Protein AF-A0A1F2TZR5-F1 (afdb_monomer)

Solvent-accessible surface area (backbone atoms only — not comparable to full-atom values): 8317 Å² total; per-residue (Å²): 129,54,72,68,41,54,51,53,51,48,41,48,73,75,69,46,94,67,59,67,67,64,50,52,58,31,54,68,39,69,63,45,46,52,49,52,52,52,50,53,51,52,54,48,51,63,74,69,38,73,73,90,66,61,57,76,87,53,55,79,70,60,68,80,81,70,73,72,89,67,72,74,69,59,69,72,61,57,55,53,53,51,52,53,52,53,53,50,48,66,72,69,54,80,73,80,76,74,83,76,75,82,86,67,93,63,82,79,80,78,92,70,84,86,81,86,68,94,89,76,84,91,78,83,135

Structure (mmCIF, N/CA/C/O backbone):
data_AF-A0A1F2TZR5-F1
#
_entry.id   AF-A0A1F2TZR5-F1
#
loop_
_atom_site.group_PDB
_atom_site.id
_atom_site.type_symbol
_atom_site.label_atom_id
_atom_site.label_alt_id
_atom_site.label_comp_id
_atom_site.label_asym_id
_atom_site.label_entity_id
_atom_site.label_seq_id
_atom_site.pdbx_PDB_ins_code
_atom_site.Cartn_x
_atom_site.Cartn_y
_atom_site.Cartn_z
_atom_site.occupancy
_atom_site.B_iso_or_equiv
_atom_site.auth_seq_id
_atom_site.auth_comp_id
_atom_site.auth_asym_id
_atom_site.auth_atom_id
_atom_site.pdbx_PDB_model_num
ATOM 1 N N . MET A 1 1 ? 12.103 -9.889 6.277 1.00 69.19 1 MET A N 1
ATOM 2 C CA . MET A 1 1 ? 11.464 -8.669 5.752 1.00 69.19 1 MET A CA 1
ATOM 3 C C . MET A 1 1 ? 12.531 -7.610 5.521 1.00 69.19 1 MET A C 1
ATOM 5 O O . MET A 1 1 ? 13.228 -7.258 6.463 1.00 69.19 1 MET A O 1
ATOM 9 N N . ASN A 1 2 ? 12.719 -7.194 4.268 1.00 84.69 2 ASN A N 1
ATOM 10 C CA . ASN A 1 2 ? 13.737 -6.219 3.863 1.00 84.69 2 ASN A CA 1
ATOM 11 C C . ASN A 1 2 ? 13.222 -4.779 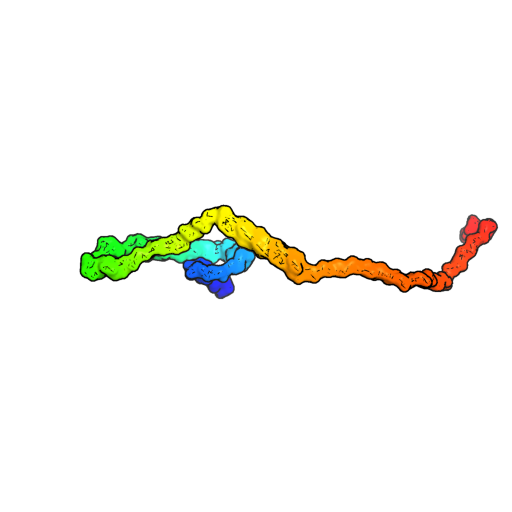4.066 1.00 84.69 2 ASN A C 1
ATOM 13 O O . ASN A 1 2 ? 12.017 -4.555 3.953 1.00 84.69 2 ASN A O 1
ATOM 17 N N . GLU A 1 3 ? 14.100 -3.803 4.316 1.00 86.62 3 GLU A N 1
ATOM 18 C CA . GLU A 1 3 ? 13.716 -2.394 4.543 1.00 86.62 3 GLU A CA 1
ATOM 19 C C . GLU A 1 3 ? 12.909 -1.820 3.371 1.00 86.62 3 GLU A C 1
ATOM 21 O O . GLU A 1 3 ? 11.917 -1.117 3.569 1.00 86.62 3 GLU A O 1
ATOM 26 N N . THR A 1 4 ? 13.260 -2.220 2.147 1.00 89.00 4 THR A N 1
ATOM 27 C CA . THR A 1 4 ? 12.538 -1.860 0.921 1.00 89.00 4 THR A CA 1
ATOM 28 C C . THR A 1 4 ? 11.086 -2.345 0.936 1.00 89.00 4 THR A C 1
ATOM 30 O O . THR A 1 4 ? 10.187 -1.589 0.582 1.00 89.00 4 THR A O 1
ATOM 33 N N . HIS A 1 5 ? 10.820 -3.576 1.388 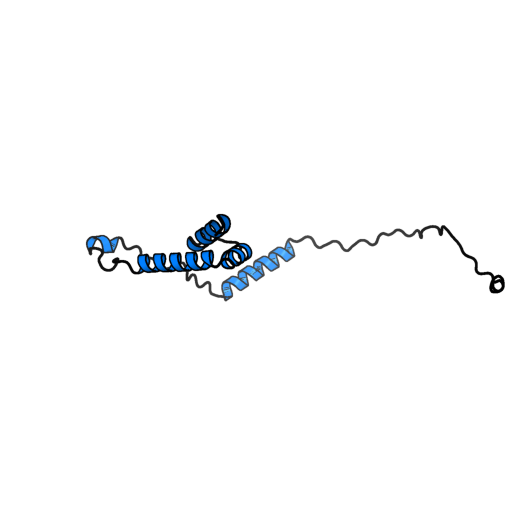1.00 90.69 5 HIS A N 1
ATOM 34 C CA . HIS A 1 5 ? 9.453 -4.113 1.450 1.00 90.69 5 HIS A CA 1
ATOM 35 C C . HIS A 1 5 ? 8.618 -3.384 2.508 1.00 90.69 5 HIS A C 1
ATOM 37 O O . HIS A 1 5 ? 7.444 -3.097 2.283 1.00 90.69 5 HIS A O 1
ATOM 43 N N . THR A 1 6 ? 9.232 -3.043 3.645 1.00 89.56 6 THR A N 1
ATOM 44 C CA . THR A 1 6 ? 8.585 -2.265 4.709 1.00 89.56 6 THR A CA 1
ATOM 45 C C . THR A 1 6 ? 8.221 -0.861 4.231 1.00 89.56 6 THR A C 1
ATOM 47 O O . THR A 1 6 ? 7.106 -0.404 4.474 1.00 89.56 6 THR A O 1
ATOM 50 N N . SER A 1 7 ? 9.132 -0.193 3.517 1.00 91.56 7 SER A N 1
ATOM 51 C CA . SER A 1 7 ? 8.901 1.141 2.953 1.00 91.56 7 SER A CA 1
ATOM 52 C C . SER A 1 7 ? 7.750 1.138 1.941 1.00 91.56 7 SER A C 1
ATOM 54 O O . SER A 1 7 ? 6.839 1.955 2.057 1.00 91.56 7 SER A O 1
ATOM 56 N N . VAL A 1 8 ? 7.729 0.165 1.023 1.00 94.62 8 VAL A N 1
ATOM 57 C CA . VAL A 1 8 ? 6.654 -0.024 0.032 1.00 94.62 8 VAL A CA 1
ATOM 58 C C . VAL A 1 8 ? 5.296 -0.261 0.706 1.00 94.62 8 VAL A C 1
ATOM 60 O O . VAL A 1 8 ? 4.294 0.339 0.319 1.00 94.62 8 VAL A O 1
ATOM 63 N N . LEU A 1 9 ? 5.251 -1.106 1.743 1.00 92.38 9 LEU A N 1
ATOM 64 C CA . LEU A 1 9 ? 4.024 -1.364 2.501 1.00 92.38 9 LEU A CA 1
ATOM 65 C C . LEU A 1 9 ? 3.536 -0.133 3.272 1.00 92.38 9 LEU A C 1
ATOM 67 O O . LEU A 1 9 ? 2.330 0.105 3.298 1.00 92.38 9 LEU A O 1
ATOM 71 N N . SER A 1 10 ? 4.438 0.642 3.882 1.00 89.38 10 SER A N 1
ATOM 72 C CA . SER A 1 10 ? 4.081 1.882 4.584 1.00 89.38 10 SER A CA 1
ATOM 73 C C . SER A 1 10 ? 3.476 2.897 3.619 1.00 89.38 10 SER A C 1
ATOM 75 O O . SER A 1 10 ? 2.361 3.353 3.853 1.00 89.38 10 SER A O 1
ATOM 77 N N . ALA A 1 11 ? 4.145 3.154 2.491 1.00 93.88 11 ALA A N 1
ATOM 78 C CA . ALA A 1 11 ? 3.662 4.074 1.464 1.00 93.88 11 ALA A CA 1
ATOM 79 C C . ALA A 1 11 ? 2.254 3.679 0.976 1.00 93.88 11 ALA A C 1
ATOM 81 O O . ALA A 1 11 ? 1.337 4.501 0.939 1.00 93.88 11 ALA A O 1
ATOM 82 N N . PHE A 1 12 ? 2.033 2.385 0.706 1.00 94.81 12 PHE A N 1
ATOM 83 C CA . PHE A 1 12 ? 0.710 1.872 0.336 1.00 94.81 12 PHE A CA 1
ATOM 84 C C . PHE A 1 12 ? -0.342 2.113 1.432 1.00 94.81 12 PHE A C 1
ATOM 86 O O . PHE A 1 12 ? -1.482 2.492 1.153 1.00 94.81 12 PHE A O 1
ATOM 93 N N . CYS A 1 13 ? 0.029 1.897 2.692 1.00 91.31 13 CYS A N 1
ATOM 94 C CA . CYS A 1 13 ? -0.852 2.067 3.843 1.00 91.31 13 CYS A CA 1
ATOM 95 C C . CYS A 1 13 ? -1.269 3.529 4.076 1.00 91.31 13 CYS A C 1
ATOM 97 O O . CYS A 1 13 ? -2.422 3.783 4.463 1.00 91.31 13 CYS A O 1
ATOM 99 N N . ASP A 1 14 ? -0.364 4.460 3.785 1.00 90.06 14 ASP A N 1
ATOM 100 C CA . ASP A 1 14 ? -0.571 5.907 3.850 1.00 90.06 14 ASP A CA 1
ATOM 101 C C . ASP A 1 14 ? -1.369 6.445 2.644 1.00 90.06 14 ASP A C 1
ATOM 103 O O . ASP A 1 14 ? -1.856 7.576 2.662 1.00 90.06 14 ASP A O 1
ATOM 107 N N . GLY A 1 15 ? -1.615 5.600 1.634 1.00 92.38 15 GLY A N 1
ATOM 108 C CA . GLY A 1 15 ? -2.353 5.951 0.419 1.00 92.38 15 GLY A CA 1
ATOM 109 C C . GLY A 1 15 ? -1.495 6.656 -0.631 1.00 92.38 15 GLY A C 1
ATOM 110 O O . GLY A 1 15 ? -2.042 7.291 -1.535 1.00 92.38 15 GLY A O 1
ATOM 111 N N . GLU A 1 16 ? -0.173 6.556 -0.515 1.00 94.50 16 GLU A N 1
ATOM 112 C CA . GLU A 1 16 ? 0.770 7.062 -1.504 1.00 94.50 16 GLU A CA 1
ATOM 113 C C . GLU A 1 16 ? 0.796 6.163 -2.755 1.00 94.50 16 GLU A C 1
ATOM 115 O O . GLU A 1 16 ? 0.474 4.971 -2.684 1.00 94.50 16 GLU A O 1
ATOM 120 N N . PRO A 1 17 ? 1.149 6.713 -3.932 1.00 91.88 17 PRO A N 1
ATOM 121 C CA . PRO A 1 17 ? 1.325 5.911 -5.134 1.00 91.88 17 PRO A CA 1
ATOM 122 C C . PRO A 1 17 ? 2.514 4.958 -4.974 1.00 91.88 17 PRO A C 1
ATOM 124 O O . PRO A 1 17 ? 3.617 5.369 -4.622 1.00 91.88 17 PRO A O 1
ATOM 127 N N . VAL A 1 18 ? 2.288 3.685 -5.285 1.00 95.75 18 VAL A N 1
ATOM 128 C CA . VAL A 1 18 ? 3.290 2.619 -5.199 1.00 95.75 18 VAL A CA 1
ATOM 129 C C . VAL A 1 18 ? 3.338 1.871 -6.527 1.00 95.75 18 VAL A C 1
ATOM 131 O O . VAL A 1 18 ? 2.302 1.648 -7.154 1.00 95.75 18 VAL A O 1
ATOM 134 N N . ASP A 1 19 ? 4.541 1.481 -6.949 1.00 95.12 19 ASP A N 1
ATOM 135 C CA . ASP A 1 19 ? 4.744 0.623 -8.115 1.00 95.12 19 ASP A CA 1
ATOM 136 C C . ASP A 1 19 ? 4.098 -0.768 -7.900 1.00 95.12 19 ASP A C 1
ATOM 138 O O . ASP A 1 19 ? 4.434 -1.446 -6.919 1.00 95.12 19 ASP A O 1
ATOM 142 N N . PRO A 1 20 ? 3.175 -1.215 -8.778 1.00 94.56 20 PRO A N 1
ATOM 143 C CA . PRO A 1 20 ? 2.504 -2.505 -8.641 1.00 94.56 20 PRO A CA 1
ATOM 144 C C . PRO A 1 20 ? 3.458 -3.699 -8.582 1.00 94.56 20 PRO A C 1
ATOM 146 O O . PRO A 1 20 ? 3.199 -4.637 -7.825 1.00 94.56 20 PRO A O 1
ATOM 149 N N . ASP A 1 21 ? 4.559 -3.662 -9.334 1.00 96.75 21 ASP A N 1
ATOM 150 C CA . ASP A 1 21 ? 5.509 -4.775 -9.395 1.00 96.75 21 ASP A CA 1
ATOM 151 C C . ASP A 1 21 ? 6.334 -4.862 -8.104 1.00 96.75 21 ASP A C 1
ATOM 153 O O . ASP A 1 21 ? 6.461 -5.939 -7.514 1.00 96.75 21 ASP A O 1
ATOM 157 N N . ALA A 1 22 ? 6.807 -3.724 -7.586 1.00 93.62 22 ALA A N 1
ATOM 158 C CA . ALA A 1 22 ? 7.448 -3.654 -6.274 1.00 93.62 22 ALA A CA 1
ATOM 159 C C . ALA A 1 22 ? 6.509 -4.084 -5.131 1.00 93.62 22 ALA A C 1
ATOM 161 O O . ALA A 1 22 ? 6.934 -4.769 -4.197 1.00 93.62 22 ALA A O 1
ATOM 162 N N . PHE A 1 23 ? 5.223 -3.728 -5.205 1.00 95.56 23 PHE A N 1
ATOM 163 C CA . PHE A 1 23 ? 4.224 -4.170 -4.232 1.00 95.56 23 PHE A CA 1
ATOM 164 C C . PHE A 1 23 ? 3.976 -5.682 -4.312 1.00 95.56 23 PHE A C 1
ATOM 166 O O . PHE A 1 23 ? 3.948 -6.359 -3.283 1.00 95.56 23 PHE A O 1
ATOM 173 N N . ALA A 1 24 ? 3.859 -6.240 -5.520 1.00 96.25 24 ALA A N 1
ATOM 174 C CA . ALA A 1 24 ? 3.722 -7.680 -5.724 1.00 96.25 24 ALA A CA 1
ATOM 175 C C . ALA A 1 24 ? 4.945 -8.450 -5.199 1.00 96.25 24 ALA A C 1
ATOM 177 O O . ALA A 1 24 ? 4.788 -9.462 -4.511 1.00 96.25 24 ALA A O 1
ATOM 178 N N . ALA A 1 25 ? 6.154 -7.940 -5.450 1.00 95.25 25 ALA A N 1
ATOM 179 C CA . ALA A 1 25 ? 7.393 -8.497 -4.916 1.00 95.25 25 ALA A CA 1
ATOM 180 C C . ALA A 1 25 ? 7.428 -8.455 -3.380 1.00 95.25 25 ALA A C 1
ATOM 182 O O . ALA A 1 25 ? 7.776 -9.453 -2.745 1.00 95.25 25 ALA A O 1
ATOM 183 N N . ALA A 1 26 ? 6.995 -7.348 -2.766 1.00 94.38 26 ALA A N 1
ATOM 184 C CA . ALA A 1 26 ? 6.880 -7.250 -1.315 1.00 94.38 26 ALA A CA 1
ATOM 185 C C . ALA A 1 26 ? 5.884 -8.282 -0.755 1.00 94.38 26 ALA A C 1
ATOM 187 O O . ALA A 1 26 ? 6.190 -8.953 0.228 1.00 94.38 26 ALA A O 1
ATOM 188 N N . LEU A 1 27 ? 4.729 -8.476 -1.403 1.00 95.44 27 LEU A N 1
ATOM 189 C CA . LEU A 1 27 ? 3.718 -9.457 -0.989 1.00 95.44 27 LEU A CA 1
ATOM 190 C C . LEU A 1 27 ? 4.132 -10.919 -1.194 1.00 95.44 27 LEU A C 1
ATOM 192 O O . LEU A 1 27 ? 3.472 -11.801 -0.640 1.00 95.44 27 LEU A O 1
ATOM 196 N N . ALA 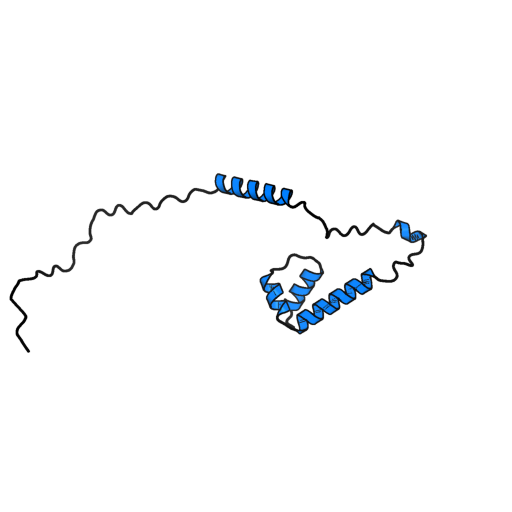A 1 28 ? 5.193 -11.208 -1.951 1.00 96.06 28 ALA A N 1
ATOM 197 C CA . ALA A 1 28 ? 5.735 -12.561 -2.049 1.00 96.06 28 ALA A CA 1
ATOM 198 C C . ALA A 1 28 ? 6.308 -13.042 -0.697 1.00 96.06 28 ALA A C 1
ATOM 200 O O . ALA A 1 28 ? 6.179 -14.225 -0.364 1.00 96.06 28 ALA A O 1
ATOM 201 N N . ASP A 1 29 ? 6.841 -12.128 0.124 1.00 94.50 29 ASP A N 1
ATOM 202 C CA . ASP A 1 29 ? 7.318 -12.395 1.489 1.00 94.50 29 ASP A CA 1
ATOM 203 C C . ASP A 1 29 ? 6.129 -12.632 2.446 1.00 94.50 29 ASP A C 1
ATOM 205 O O . ASP A 1 29 ? 5.203 -11.823 2.553 1.00 94.50 29 ASP A O 1
ATOM 209 N N . SER A 1 30 ? 6.135 -13.757 3.169 1.00 94.25 30 SER A N 1
ATOM 210 C CA . SER A 1 30 ? 5.077 -14.087 4.130 1.00 94.25 30 SER A CA 1
ATOM 211 C C . SER A 1 30 ? 5.008 -13.100 5.293 1.00 94.25 30 SER A C 1
ATOM 213 O O . SER A 1 30 ? 3.907 -12.750 5.714 1.00 94.25 30 SER A O 1
ATOM 215 N N . LEU A 1 31 ? 6.153 -12.596 5.760 1.00 91.00 31 LEU A N 1
ATOM 216 C CA . LEU A 1 31 ? 6.207 -11.624 6.855 1.00 91.00 31 LEU A CA 1
ATOM 217 C C . LEU A 1 31 ? 5.604 -10.279 6.439 1.00 91.00 31 LEU A C 1
ATOM 219 O O . LEU A 1 31 ? 4.912 -9.635 7.223 1.00 91.00 31 LEU A O 1
ATOM 223 N N . ALA A 1 32 ? 5.810 -9.879 5.184 1.00 91.69 32 ALA A N 1
ATOM 224 C CA . ALA A 1 32 ? 5.226 -8.668 4.619 1.00 91.69 32 ALA A CA 1
ATOM 225 C C . ALA A 1 32 ? 3.688 -8.755 4.552 1.00 91.69 32 ALA A C 1
ATOM 227 O O . ALA A 1 32 ? 2.988 -7.804 4.909 1.00 91.69 32 ALA A O 1
ATOM 228 N N . ARG A 1 33 ? 3.139 -9.920 4.174 1.00 94.38 33 ARG A N 1
ATOM 229 C CA . ARG A 1 33 ? 1.683 -10.156 4.202 1.00 94.38 33 ARG A CA 1
ATOM 230 C C . ARG A 1 33 ? 1.119 -10.086 5.621 1.00 94.38 33 ARG A C 1
ATOM 232 O O . ARG A 1 33 ? 0.071 -9.478 5.834 1.00 94.38 33 ARG A O 1
ATOM 239 N N . GLU A 1 34 ? 1.806 -10.681 6.592 1.00 93.81 34 GLU A N 1
ATOM 240 C CA . GLU A 1 34 ? 1.405 -10.621 8.002 1.00 93.81 34 GLU A CA 1
ATOM 241 C C . GLU A 1 34 ? 1.432 -9.187 8.546 1.00 93.81 34 GLU A C 1
ATOM 243 O O . GLU A 1 34 ? 0.485 -8.767 9.218 1.00 93.81 34 GLU A O 1
ATOM 248 N N . ALA A 1 35 ? 2.459 -8.409 8.194 1.00 89.38 35 ALA A N 1
ATOM 249 C CA . ALA A 1 35 ? 2.569 -7.000 8.555 1.00 89.38 35 ALA A CA 1
ATOM 250 C C . ALA A 1 35 ? 1.406 -6.167 7.990 1.00 89.38 35 ALA A C 1
ATOM 252 O O . ALA A 1 35 ? 0.801 -5.382 8.723 1.00 89.38 35 ALA A O 1
ATOM 253 N N . LEU A 1 36 ? 1.022 -6.386 6.727 1.00 93.88 36 LEU A N 1
ATOM 254 C CA . LEU A 1 36 ? -0.136 -5.720 6.123 1.00 93.88 36 LEU A CA 1
ATOM 255 C C . LEU A 1 36 ? -1.436 -6.050 6.874 1.00 93.88 36 LEU A C 1
ATOM 257 O O . LEU A 1 36 ? -2.238 -5.161 7.167 1.00 93.88 36 LEU A O 1
ATOM 261 N N . VAL A 1 37 ? -1.640 -7.318 7.240 1.00 94.81 37 VAL A N 1
ATOM 262 C CA . VAL A 1 37 ? -2.806 -7.735 8.036 1.00 94.81 37 VAL A CA 1
ATOM 263 C C . VAL A 1 37 ? -2.800 -7.068 9.413 1.00 94.81 37 VAL A C 1
ATOM 265 O O . VAL A 1 37 ? -3.848 -6.599 9.868 1.00 94.81 37 VAL A O 1
ATOM 268 N N . ALA A 1 38 ? -1.644 -6.993 10.077 1.00 91.56 38 ALA A N 1
ATOM 269 C CA . ALA A 1 38 ? -1.504 -6.303 11.356 1.00 91.56 38 ALA A CA 1
ATOM 270 C C . ALA A 1 38 ? -1.853 -4.812 11.229 1.00 91.56 38 ALA A C 1
ATOM 272 O O . ALA A 1 38 ? -2.643 -4.301 12.024 1.00 91.56 38 ALA A O 1
ATOM 273 N N . PHE A 1 39 ? -1.364 -4.143 10.184 1.00 90.12 39 PHE A N 1
ATOM 274 C CA . PHE A 1 39 ? -1.681 -2.744 9.913 1.00 90.12 39 PHE A CA 1
ATOM 275 C C . PHE A 1 39 ? -3.184 -2.524 9.701 1.00 90.12 39 PHE A C 1
ATOM 277 O O . PHE A 1 39 ? -3.786 -1.651 10.327 1.00 90.12 39 PHE A O 1
ATOM 284 N N . VAL A 1 40 ? -3.832 -3.358 8.880 1.00 91.19 40 VAL A N 1
ATOM 285 C CA . VAL A 1 40 ? -5.283 -3.282 8.644 1.00 91.19 40 VAL A CA 1
ATOM 286 C C . VAL A 1 40 ? -6.071 -3.487 9.941 1.00 91.19 40 VAL A C 1
ATOM 288 O O . VAL A 1 40 ? -7.062 -2.791 10.176 1.00 91.19 40 VAL A O 1
ATOM 291 N N . ARG A 1 41 ? -5.631 -4.397 10.820 1.00 91.56 41 ARG A N 1
ATOM 292 C CA . ARG A 1 41 ? -6.251 -4.608 12.139 1.00 91.56 41 ARG A CA 1
ATOM 293 C C . ARG A 1 41 ? -6.119 -3.381 13.036 1.00 91.56 41 ARG A C 1
ATOM 295 O O . ARG A 1 41 ? -7.119 -2.983 13.627 1.00 91.56 41 ARG A O 1
ATOM 302 N N . VAL A 1 42 ? -4.938 -2.764 13.101 1.00 88.56 42 VAL A N 1
ATOM 303 C CA . VAL A 1 42 ? -4.714 -1.524 13.863 1.00 88.56 42 VAL A CA 1
ATOM 304 C C . VAL A 1 42 ? -5.583 -0.397 13.311 1.00 88.56 42 VAL A C 1
ATOM 306 O O . VAL A 1 42 ? -6.309 0.245 14.065 1.00 88.56 42 VAL A O 1
ATOM 309 N N . ARG A 1 43 ? -5.604 -0.209 11.987 1.00 86.50 43 ARG A N 1
ATOM 310 C CA . ARG A 1 43 ? -6.439 0.802 11.327 1.00 86.50 43 ARG A CA 1
ATOM 311 C C . ARG A 1 43 ? -7.920 0.607 11.641 1.00 86.50 43 ARG A C 1
ATOM 313 O O . ARG A 1 43 ? -8.612 1.575 11.944 1.00 86.50 43 ARG A O 1
ATOM 320 N N . ARG A 1 44 ? -8.403 -0.639 11.613 1.00 85.44 44 ARG A N 1
ATOM 321 C CA . ARG A 1 44 ? -9.775 -0.966 12.014 1.00 85.44 44 ARG A CA 1
ATOM 322 C C . ARG A 1 44 ? -10.009 -0.643 13.486 1.00 85.44 44 ARG A C 1
ATOM 324 O O . ARG A 1 44 ? -11.001 0.003 13.782 1.00 85.44 44 ARG A O 1
ATOM 331 N N . ALA A 1 45 ? -9.109 -1.055 14.377 1.00 83.94 45 ALA A N 1
ATOM 332 C CA . ALA A 1 45 ? -9.234 -0.821 15.813 1.00 83.94 45 ALA A CA 1
ATOM 333 C C . ALA A 1 45 ? -9.311 0.675 16.152 1.00 83.94 45 ALA A C 1
ATOM 335 O O . ALA A 1 45 ? -10.126 1.064 16.982 1.00 83.94 45 ALA A O 1
ATOM 336 N N . VAL A 1 46 ? -8.526 1.513 15.465 1.00 84.25 46 VAL A N 1
ATOM 337 C CA . VAL A 1 46 ? -8.585 2.978 15.591 1.00 84.25 46 VAL A CA 1
ATOM 338 C C . VAL A 1 46 ? -9.922 3.523 15.083 1.00 84.25 46 VAL A C 1
ATOM 340 O O . VAL A 1 46 ? -10.547 4.331 15.761 1.00 84.25 46 VAL A O 1
ATOM 343 N N . GLN A 1 47 ? -10.409 3.052 13.930 1.00 80.56 47 GLN A N 1
ATOM 344 C CA . GLN A 1 47 ? -11.706 3.476 13.379 1.00 80.56 47 GLN A CA 1
ATOM 345 C C . GLN A 1 47 ? -12.901 3.047 14.237 1.00 80.56 47 GLN A C 1
ATOM 347 O O . GLN A 1 47 ? -13.902 3.754 14.294 1.00 80.56 47 GLN A O 1
ATOM 352 N N . THR A 1 48 ? -12.814 1.885 14.884 1.00 72.75 48 THR A N 1
ATOM 353 C CA . THR A 1 48 ? -13.842 1.363 15.794 1.00 72.75 48 THR A CA 1
ATOM 354 C C . THR A 1 48 ? -13.601 1.765 17.248 1.00 72.75 48 THR A C 1
ATOM 356 O O . THR A 1 48 ? -14.288 1.259 18.132 1.00 72.75 48 THR A O 1
ATOM 359 N N . GLY A 1 49 ? -12.601 2.613 17.507 1.00 63.41 49 GLY A N 1
ATOM 360 C CA . GLY A 1 49 ? -12.264 3.097 18.839 1.00 63.41 49 G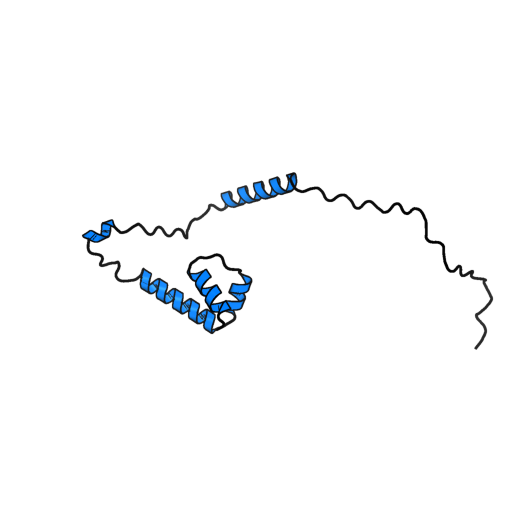LY A CA 1
ATOM 361 C C . GLY A 1 49 ? -13.423 3.866 19.488 1.00 63.41 49 GLY A C 1
ATOM 362 O O . GLY A 1 49 ? -14.428 4.147 18.832 1.00 63.41 49 GLY A O 1
ATOM 363 N N . PRO A 1 50 ? -13.301 4.236 20.776 1.00 57.78 50 PRO A N 1
ATOM 364 C CA . PRO A 1 50 ? -14.371 4.794 21.615 1.00 57.78 50 PRO A CA 1
ATOM 365 C C . PRO A 1 50 ? -14.805 6.222 21.228 1.00 57.78 50 PRO A C 1
ATOM 367 O O . PRO A 1 50 ? -15.306 6.977 22.054 1.00 57.78 50 PRO A O 1
ATOM 370 N N . GLU A 1 51 ? -14.691 6.588 19.954 1.00 54.34 51 GLU A N 1
ATOM 371 C CA . GLU A 1 51 ? -15.317 7.752 19.331 1.00 54.34 51 GLU A CA 1
ATOM 372 C C . GLU A 1 51 ? -16.827 7.817 19.600 1.00 54.34 51 GLU A C 1
ATOM 374 O O . GLU A 1 51 ? -17.402 8.897 19.538 1.00 54.34 51 GLU A O 1
ATOM 379 N N . GLN A 1 52 ? -17.492 6.721 19.987 1.00 53.41 52 GLN A N 1
ATOM 380 C CA . GLN A 1 52 ? -18.872 6.767 20.489 1.00 53.41 52 GLN A CA 1
ATOM 381 C C . GLN A 1 52 ? -19.050 7.500 21.835 1.00 53.41 52 GLN A C 1
ATOM 383 O O . GLN A 1 52 ? -20.188 7.766 22.208 1.00 53.41 52 GLN A O 1
ATOM 388 N N . MET A 1 53 ? -17.974 7.900 22.523 1.00 54.31 53 MET A N 1
ATOM 389 C CA . MET A 1 53 ? -18.021 8.610 23.810 1.00 54.31 53 MET A CA 1
ATOM 390 C C . MET A 1 53 ? -17.275 9.955 23.805 1.00 54.31 53 MET A C 1
ATOM 392 O O . MET A 1 53 ? -16.755 10.382 24.834 1.00 54.31 53 MET A O 1
ATOM 396 N N . LEU A 1 54 ? -17.215 10.663 22.674 1.00 61.72 54 LEU A N 1
ATOM 397 C CA . LEU A 1 54 ? -16.838 12.080 22.730 1.00 61.72 54 LEU A CA 1
ATOM 398 C C . LEU A 1 54 ? -17.905 12.851 23.532 1.00 61.72 54 LEU A C 1
ATOM 400 O O . LEU A 1 54 ? -19.096 12.712 23.233 1.00 61.72 54 LEU A O 1
ATOM 404 N N . PRO A 1 55 ? -17.518 13.678 24.523 1.00 62.59 55 PRO A N 1
ATOM 405 C CA . PRO A 1 55 ? -18.445 14.574 25.203 1.00 62.59 55 PRO A CA 1
ATOM 406 C C . PRO A 1 55 ? -19.200 15.420 24.175 1.00 62.59 55 PRO A C 1
ATOM 408 O O . PRO A 1 55 ? -18.609 15.867 23.190 1.00 62.59 55 PRO A O 1
ATOM 411 N N . ALA A 1 56 ? -20.491 15.679 24.400 1.00 69.62 56 ALA A N 1
ATOM 412 C CA . ALA A 1 56 ? -21.334 16.419 23.452 1.00 69.62 56 ALA A CA 1
ATOM 413 C C . ALA A 1 56 ? -20.740 17.785 23.040 1.00 69.62 56 ALA A C 1
ATOM 415 O O . ALA A 1 56 ? -20.948 18.236 21.916 1.00 69.62 56 ALA A O 1
ATOM 416 N N . SER A 1 57 ? -19.933 18.405 23.908 1.00 75.06 57 SER A N 1
ATOM 417 C CA . SER A 1 57 ? -19.202 19.649 23.639 1.00 75.06 57 SER A CA 1
ATOM 418 C C . SER A 1 57 ? -18.143 19.537 22.534 1.00 75.06 57 SER A C 1
ATOM 420 O O . SER A 1 57 ? -17.850 20.528 21.870 1.00 75.06 57 SER A O 1
ATOM 422 N N . LEU A 1 58 ? -17.590 18.346 22.297 1.00 67.44 58 LEU A N 1
ATOM 423 C CA . LEU A 1 58 ? -16.599 18.081 21.249 1.00 67.44 58 LEU A CA 1
ATOM 424 C C . LEU A 1 58 ? -17.222 17.471 19.986 1.00 67.44 58 LEU A C 1
ATOM 426 O O . LEU A 1 58 ? -16.562 17.396 18.951 1.00 67.44 58 LEU A O 1
ATOM 430 N N . ALA A 1 59 ? -18.508 17.104 20.020 1.00 66.31 59 ALA A N 1
ATOM 431 C CA . ALA A 1 59 ? -19.219 16.575 18.857 1.00 66.31 59 ALA A CA 1
ATOM 432 C C . ALA A 1 59 ? -19.295 17.587 17.698 1.00 66.31 59 ALA A C 1
ATOM 434 O O . ALA A 1 59 ? -19.315 17.181 16.540 1.00 66.31 59 ALA A O 1
ATOM 435 N N . VAL A 1 60 ? -19.260 18.895 17.989 1.00 72.06 60 VAL A N 1
ATOM 436 C CA . VAL A 1 60 ? -19.187 19.970 16.979 1.00 72.06 60 VAL A CA 1
ATOM 437 C C . VAL A 1 60 ? -17.868 19.958 16.197 1.00 72.06 60 VAL A C 1
ATOM 439 O O . VAL A 1 60 ? -17.841 20.359 15.037 1.00 72.06 60 VAL A O 1
ATOM 442 N N . MET A 1 61 ? -16.778 19.462 16.796 1.00 65.62 61 MET A N 1
ATOM 443 C CA . MET A 1 61 ? -15.484 19.331 16.119 1.00 65.62 61 MET A CA 1
ATOM 444 C C . MET A 1 61 ? -15.377 18.059 15.279 1.00 65.62 61 MET A C 1
ATOM 446 O O . MET A 1 61 ? -14.365 17.876 14.598 1.00 65.62 61 MET A O 1
ATOM 450 N N . ARG A 1 62 ? -16.407 17.196 15.270 1.00 60.72 62 ARG A N 1
ATOM 451 C CA . ARG A 1 62 ? -16.483 16.098 14.307 1.00 60.72 62 ARG A CA 1
ATOM 452 C C . ARG A 1 62 ? -16.602 16.691 12.912 1.00 60.72 62 ARG A C 1
ATOM 454 O O . ARG A 1 62 ? -17.693 16.927 12.395 1.00 60.72 62 ARG A O 1
ATOM 461 N N . ARG A 1 63 ? -15.457 16.896 12.264 1.00 62.25 63 ARG A N 1
ATOM 462 C CA . ARG A 1 63 ? -15.422 17.002 10.812 1.00 62.25 63 ARG A CA 1
ATOM 463 C C . ARG A 1 63 ? -16.031 15.705 10.288 1.00 62.25 63 ARG A C 1
ATOM 465 O O . ARG A 1 63 ? -15.580 14.635 10.700 1.00 62.25 63 ARG A O 1
ATOM 472 N N . PRO A 1 64 ? -17.050 15.758 9.416 1.00 57.94 64 PRO A N 1
ATOM 473 C CA . PRO A 1 64 ? -17.513 14.552 8.765 1.00 57.94 64 PRO A CA 1
ATOM 474 C C . PRO A 1 64 ? -16.317 14.001 7.992 1.00 57.94 64 PRO A C 1
ATOM 476 O O . PRO A 1 64 ? -15.897 14.589 6.993 1.00 57.94 64 PRO A O 1
ATOM 479 N N . HIS A 1 65 ? -15.745 12.897 8.476 1.00 55.47 65 HIS A N 1
ATOM 480 C CA . HIS A 1 65 ? -14.825 12.072 7.711 1.00 55.47 65 HIS A CA 1
ATOM 481 C C . HIS A 1 65 ? -15.635 11.522 6.539 1.00 55.47 65 HIS A C 1
ATOM 483 O O . HIS A 1 65 ? -16.175 10.421 6.586 1.00 55.47 65 HIS A O 1
ATOM 489 N N . ARG A 1 66 ? -15.805 12.333 5.491 1.00 54.31 66 ARG A N 1
ATOM 490 C CA . ARG A 1 66 ? -16.294 11.849 4.211 1.00 54.31 66 ARG A CA 1
ATOM 491 C C . ARG A 1 66 ? -15.187 10.937 3.694 1.00 54.31 66 ARG A C 1
ATOM 493 O O . ARG A 1 66 ? -14.079 11.430 3.483 1.00 54.31 66 ARG A O 1
ATOM 500 N N . PRO A 1 67 ? -15.427 9.626 3.537 1.00 51.38 67 PRO A N 1
ATOM 501 C CA . PRO A 1 67 ? -14.436 8.749 2.948 1.00 51.38 67 PRO A CA 1
ATOM 502 C C . PRO A 1 67 ? -14.244 9.189 1.494 1.00 51.38 67 PRO A C 1
ATOM 504 O O . PRO A 1 67 ? -15.033 8.851 0.616 1.00 51.38 67 PRO A O 1
ATOM 507 N N . VAL A 1 68 ? -13.186 9.962 1.241 1.00 55.88 68 VAL A N 1
ATOM 508 C CA . VAL A 1 68 ? -12.788 10.435 -0.099 1.00 55.88 68 VAL A CA 1
ATOM 509 C C . VAL A 1 68 ? -12.435 9.252 -1.019 1.00 55.88 68 VAL A C 1
ATOM 511 O O . VAL A 1 68 ? -12.339 9.392 -2.231 1.00 55.88 68 VAL A O 1
ATOM 514 N N . TRP A 1 69 ? -12.336 8.041 -0.462 1.00 51.19 69 TRP A N 1
ATOM 515 C CA . TRP A 1 69 ? -11.994 6.817 -1.179 1.00 51.19 69 TRP A CA 1
ATOM 516 C C . TRP A 1 69 ? -13.119 6.222 -2.043 1.00 51.19 69 TRP A C 1
ATOM 518 O O . TRP A 1 69 ? -12.913 5.242 -2.749 1.00 51.19 69 TRP A O 1
ATOM 528 N N . ARG A 1 70 ? -14.311 6.827 -2.045 1.00 49.47 70 ARG A N 1
ATOM 529 C CA . ARG A 1 70 ? -15.356 6.545 -3.041 1.00 49.47 70 ARG A CA 1
ATOM 530 C C . ARG A 1 70 ? -15.663 7.783 -3.866 1.00 49.47 70 ARG A C 1
ATOM 532 O O . ARG A 1 70 ? -16.822 8.157 -4.041 1.00 49.47 70 ARG A O 1
ATOM 539 N N . MET A 1 71 ? -14.627 8.402 -4.423 1.00 46.66 71 MET A N 1
ATOM 540 C CA . MET A 1 71 ? -14.816 9.197 -5.629 1.00 46.66 71 MET A CA 1
ATOM 541 C C . MET A 1 71 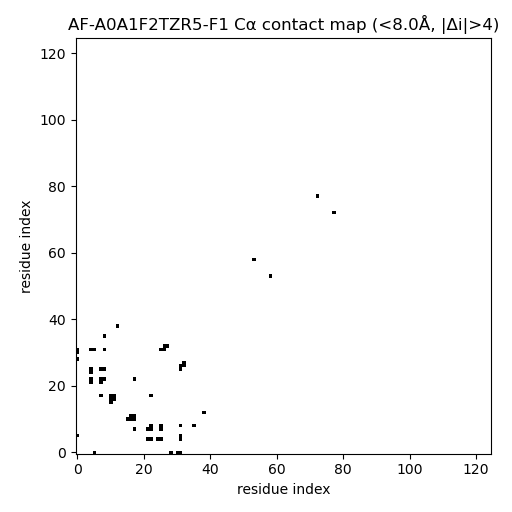? -15.133 8.215 -6.759 1.00 46.66 71 MET A C 1
ATOM 543 O O . MET A 1 71 ? -14.272 7.755 -7.499 1.00 46.66 71 MET A O 1
ATOM 547 N N . SER A 1 72 ? -16.404 7.818 -6.800 1.00 52.41 72 SER A N 1
ATOM 548 C CA . SER A 1 72 ? -17.002 7.041 -7.875 1.00 52.41 72 SER A CA 1
ATOM 549 C C . SER A 1 72 ? -17.045 7.980 -9.070 1.00 52.41 72 SER A C 1
ATOM 551 O O . SER A 1 72 ? -18.053 8.639 -9.309 1.00 52.41 72 SER A O 1
ATOM 553 N N . ILE A 1 73 ? -15.910 8.146 -9.749 1.00 55.44 73 ILE A N 1
ATOM 554 C CA . ILE A 1 73 ? -15.889 8.847 -11.024 1.00 55.44 73 ILE A CA 1
ATOM 555 C C . ILE A 1 73 ? -16.813 8.018 -11.917 1.00 55.44 73 ILE A C 1
ATOM 557 O O . ILE A 1 73 ? -16.543 6.828 -12.110 1.00 55.44 73 ILE A O 1
ATOM 561 N N . PRO A 1 74 ? -17.940 8.570 -12.394 1.00 50.72 74 PRO A N 1
ATOM 562 C CA . PRO A 1 74 ? -18.804 7.821 -13.282 1.00 50.72 74 PRO A CA 1
ATOM 563 C C . PRO A 1 74 ? -17.959 7.423 -14.495 1.00 50.72 74 PRO A C 1
ATOM 565 O O . PRO A 1 74 ? -17.384 8.286 -15.159 1.00 50.72 74 PRO A O 1
ATOM 568 N N . LEU A 1 75 ? -17.887 6.115 -14.770 1.00 54.41 75 LEU A N 1
ATOM 569 C CA . LEU A 1 75 ? -17.175 5.506 -15.901 1.00 54.41 75 LEU A CA 1
ATOM 570 C C . LEU A 1 75 ? -17.212 6.319 -17.220 1.00 54.41 75 LEU A C 1
ATOM 572 O O . LEU A 1 75 ? -16.172 6.387 -17.878 1.00 54.41 75 LEU A O 1
ATOM 576 N N . PRO A 1 76 ? -18.327 6.979 -17.622 1.00 53.66 76 PRO A N 1
ATOM 577 C CA . PRO A 1 76 ? -18.340 7.780 -18.851 1.00 53.66 76 PRO A CA 1
ATOM 578 C C . PRO A 1 76 ? -17.380 8.983 -18.863 1.00 53.66 76 PRO A C 1
ATOM 580 O O . PRO A 1 76 ? -16.950 9.391 -19.939 1.00 53.66 76 PRO A O 1
ATOM 583 N N . ALA A 1 77 ? -17.008 9.550 -17.710 1.00 53.41 77 ALA A N 1
ATOM 584 C CA . ALA A 1 77 ? -16.137 10.728 -17.658 1.00 53.41 77 ALA A CA 1
ATOM 585 C C . ALA A 1 77 ? -14.661 10.394 -17.946 1.00 53.41 77 ALA A C 1
ATOM 587 O O . ALA A 1 77 ? -13.950 11.194 -18.551 1.00 53.41 77 ALA A O 1
ATOM 588 N N . VAL A 1 78 ? -14.205 9.192 -17.573 1.00 55.91 78 VAL A N 1
ATOM 589 C CA . VAL A 1 78 ? -12.828 8.733 -17.841 1.00 55.91 78 VAL A CA 1
ATOM 590 C C . VAL A 1 78 ? -12.632 8.435 -19.330 1.00 55.91 78 VAL A C 1
ATOM 592 O O . VAL A 1 78 ? -11.599 8.782 -19.902 1.00 55.91 78 VAL A O 1
ATOM 595 N N . ALA A 1 79 ? -13.645 7.856 -19.982 1.00 58.31 79 ALA A N 1
ATOM 596 C CA . ALA A 1 79 ? -13.595 7.541 -21.409 1.00 58.31 79 ALA A CA 1
ATOM 597 C C . ALA A 1 79 ? -13.434 8.798 -22.284 1.00 58.31 79 ALA A C 1
ATOM 599 O O . ALA A 1 79 ? -12.665 8.787 -23.244 1.00 58.31 79 ALA A O 1
ATOM 600 N N . ALA A 1 80 ? -14.109 9.897 -21.929 1.00 60.59 80 ALA A N 1
ATOM 601 C CA . ALA A 1 80 ? -14.007 11.155 -22.666 1.00 60.59 80 ALA A CA 1
ATOM 602 C C . ALA A 1 80 ? -12.608 11.785 -22.548 1.00 60.59 80 ALA A C 1
ATOM 604 O O . ALA A 1 80 ? -12.066 12.272 -23.539 1.00 60.59 80 ALA A O 1
ATOM 605 N N . LEU A 1 81 ? -11.994 11.725 -21.360 1.00 64.25 81 LEU A N 1
ATOM 606 C CA . LEU A 1 81 ? -10.645 12.250 -21.140 1.00 64.25 81 LEU A CA 1
ATOM 607 C C . LEU A 1 81 ? -9.598 11.465 -21.949 1.00 64.25 81 LEU A C 1
ATOM 609 O O . LEU A 1 81 ? -8.740 12.070 -22.589 1.00 64.25 81 LEU A O 1
ATOM 613 N N . LEU A 1 82 ? -9.705 10.131 -21.980 1.00 70.69 82 LEU A N 1
ATOM 614 C CA . LEU A 1 82 ? -8.821 9.280 -22.784 1.00 70.69 82 LEU A CA 1
ATOM 615 C C . LEU A 1 82 ? -8.950 9.572 -24.284 1.00 70.69 82 LEU A C 1
ATOM 617 O O . LEU A 1 82 ? -7.936 9.642 -24.971 1.00 70.69 82 LEU A O 1
ATOM 621 N N . LEU A 1 83 ? -10.167 9.805 -24.787 1.00 73.56 83 LEU A N 1
ATOM 622 C CA . LEU A 1 83 ? -10.404 10.174 -26.187 1.00 73.56 83 LEU A CA 1
ATO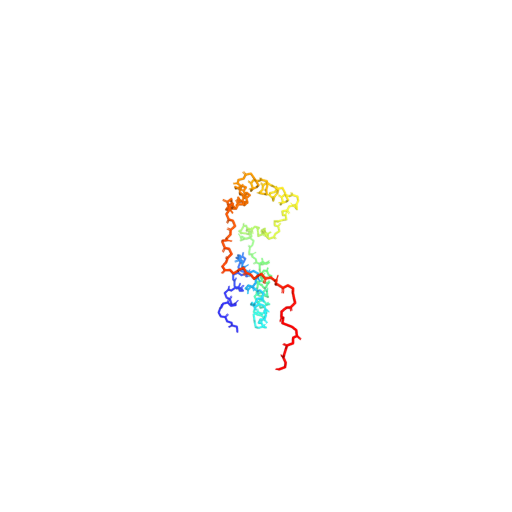M 623 C C . LEU A 1 83 ? -9.765 11.519 -26.555 1.00 73.56 83 LEU A C 1
ATOM 625 O O . LEU A 1 83 ? -9.148 11.626 -27.612 1.00 73.56 83 LEU A O 1
ATOM 629 N N . VAL A 1 84 ? -9.863 12.526 -25.682 1.00 77.06 84 VAL A N 1
ATOM 630 C CA . VAL A 1 84 ? -9.244 13.844 -25.908 1.00 77.06 84 VAL A CA 1
ATOM 631 C C . VAL A 1 84 ? -7.717 13.751 -25.887 1.00 77.06 84 VAL A C 1
ATOM 633 O O . VAL A 1 84 ? -7.063 14.342 -26.745 1.00 77.06 84 VAL A O 1
ATOM 636 N N . VAL A 1 85 ? -7.140 12.974 -24.964 1.00 76.75 85 VAL A N 1
ATOM 637 C CA . VAL A 1 85 ? -5.686 12.750 -24.906 1.00 76.75 85 VAL A CA 1
ATOM 638 C C . VAL A 1 85 ? -5.196 11.992 -26.142 1.00 76.75 85 VAL A C 1
ATOM 640 O O . VAL A 1 85 ? -4.195 12.388 -26.735 1.00 76.75 85 VAL A O 1
ATOM 643 N N . LEU A 1 86 ? -5.912 10.949 -26.576 1.00 74.94 86 LEU A N 1
ATOM 644 C CA . LEU A 1 86 ? -5.545 10.167 -27.760 1.00 74.94 86 LEU A CA 1
ATOM 645 C C . LEU A 1 86 ? -5.631 11.009 -29.044 1.00 74.94 86 LEU A C 1
ATOM 647 O O . LEU A 1 86 ? -4.735 10.952 -29.884 1.00 74.94 86 LEU A O 1
ATOM 651 N N . LEU A 1 87 ? -6.681 11.827 -29.176 1.00 76.88 87 LEU A N 1
ATOM 652 C CA . LEU A 1 87 ? -6.874 12.713 -30.324 1.00 76.88 87 LEU A CA 1
ATOM 653 C C . LEU A 1 87 ? -5.832 13.842 -30.349 1.00 76.88 87 LEU A C 1
ATOM 655 O O . LEU A 1 87 ? -5.268 14.137 -31.401 1.00 76.88 87 LEU A O 1
ATOM 659 N N . GLY A 1 88 ? -5.532 14.430 -29.187 1.00 71.06 88 GLY A N 1
ATOM 660 C CA . GLY A 1 88 ? -4.484 15.440 -29.045 1.00 71.06 88 GLY A CA 1
ATOM 661 C C . GLY A 1 88 ? -3.097 14.887 -29.374 1.00 71.06 88 GLY A C 1
ATOM 662 O O . GLY A 1 88 ? -2.345 15.515 -30.118 1.00 71.06 88 GLY A O 1
ATOM 663 N N . ALA A 1 89 ? -2.780 13.677 -28.904 1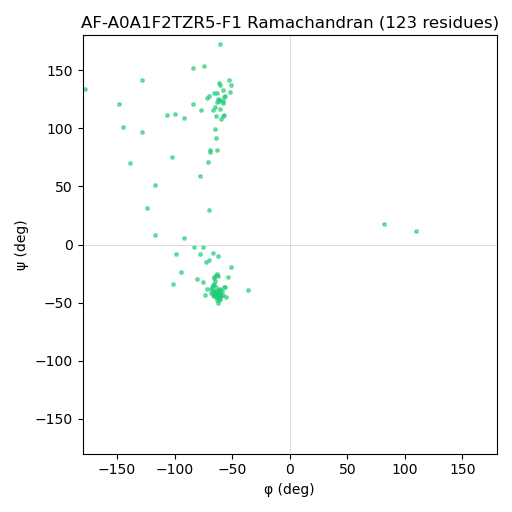.00 68.12 89 ALA A N 1
ATOM 664 C CA . ALA A 1 89 ? -1.526 13.004 -29.230 1.00 68.12 89 ALA A CA 1
ATOM 665 C C . ALA A 1 89 ? -1.393 12.762 -30.743 1.00 68.12 89 ALA A C 1
ATOM 667 O O . ALA A 1 89 ? -0.343 13.032 -31.320 1.00 68.12 89 ALA A O 1
ATOM 668 N N . TRP A 1 90 ? -2.465 12.340 -31.419 1.00 68.62 90 TRP A N 1
ATOM 669 C CA . TRP A 1 90 ? -2.429 12.086 -32.862 1.00 68.62 90 TRP A CA 1
ATOM 670 C C . TRP A 1 90 ? -2.191 13.350 -33.705 1.00 68.62 90 TRP A C 1
ATOM 672 O O . TRP A 1 90 ? -1.606 13.270 -34.783 1.00 68.62 90 TRP A O 1
ATOM 682 N N . MET A 1 91 ? -2.614 14.520 -33.216 1.00 72.12 91 MET A N 1
ATOM 683 C CA . MET A 1 91 ? -2.380 15.806 -33.884 1.00 72.12 91 MET A CA 1
ATOM 684 C C . MET A 1 91 ? -0.979 16.385 -33.647 1.00 72.12 91 MET A C 1
ATOM 686 O O . MET A 1 91 ? -0.477 17.104 -34.508 1.00 72.12 91 MET A O 1
ATOM 690 N N . VAL A 1 92 ? -0.359 16.103 -32.498 1.00 72.38 92 VAL A N 1
ATOM 691 C CA . VAL A 1 92 ? 0.937 16.692 -32.112 1.00 72.38 92 VAL A CA 1
ATOM 692 C C . VAL A 1 92 ? 2.118 15.792 -32.484 1.00 72.38 92 VAL A C 1
ATOM 694 O O . VAL A 1 92 ? 3.229 16.292 -32.666 1.00 72.38 92 VAL A O 1
ATOM 697 N N . LEU A 1 93 ? 1.914 14.477 -32.633 1.00 65.75 93 LEU A N 1
ATOM 698 C CA . LEU A 1 93 ? 3.018 13.581 -32.963 1.00 65.75 93 LEU A CA 1
ATOM 699 C C . LEU A 1 93 ? 3.516 13.802 -34.407 1.00 65.75 93 LEU A C 1
ATOM 701 O O . LEU A 1 93 ? 2.728 13.720 -35.356 1.00 65.75 93 LEU A O 1
ATOM 705 N N . PRO A 1 94 ? 4.830 14.019 -34.608 1.00 60.22 94 PRO A N 1
ATOM 706 C CA . PRO A 1 94 ? 5.414 14.039 -35.939 1.00 60.22 94 PRO A CA 1
ATOM 707 C C . PRO A 1 94 ? 5.226 12.663 -36.582 1.00 60.22 94 PRO A C 1
ATOM 709 O O . PRO A 1 94 ? 5.596 11.635 -36.012 1.00 60.22 94 PRO A O 1
ATOM 712 N N . ARG A 1 95 ? 4.625 12.639 -37.776 1.00 67.81 95 ARG A N 1
ATOM 713 C CA . ARG A 1 95 ? 4.477 11.402 -38.549 1.00 67.81 95 ARG A CA 1
ATOM 714 C C . ARG A 1 95 ? 5.871 10.818 -38.799 1.00 67.81 95 ARG A C 1
ATOM 716 O O . ARG A 1 95 ? 6.747 11.575 -39.223 1.00 67.81 95 ARG A O 1
ATOM 723 N N . PRO A 1 96 ? 6.091 9.512 -38.573 1.00 60.16 96 PRO A N 1
ATOM 724 C CA . PRO A 1 96 ? 7.349 8.894 -38.951 1.00 60.16 96 PRO A CA 1
ATOM 725 C C . PRO A 1 96 ? 7.532 9.095 -40.455 1.00 60.16 96 PRO A C 1
ATOM 727 O O . PRO A 1 96 ? 6.666 8.725 -41.251 1.00 60.16 96 PRO A O 1
ATOM 730 N N . ALA A 1 97 ? 8.633 9.744 -40.833 1.00 63.69 97 ALA A N 1
ATOM 731 C CA . ALA A 1 97 ? 9.032 9.819 -42.225 1.00 63.69 97 ALA A CA 1
ATOM 732 C C . ALA A 1 97 ? 9.149 8.383 -42.745 1.00 63.69 97 ALA A C 1
ATOM 734 O O . ALA A 1 97 ? 9.794 7.541 -42.113 1.00 63.69 97 ALA A O 1
ATOM 735 N N . ALA A 1 98 ? 8.483 8.100 -43.866 1.00 65.25 98 ALA A N 1
ATOM 736 C CA . ALA A 1 98 ? 8.664 6.839 -44.566 1.00 65.25 98 ALA A CA 1
ATOM 737 C C . ALA A 1 98 ? 10.171 6.620 -44.777 1.00 65.25 98 ALA A C 1
ATOM 739 O O . ALA A 1 98 ? 10.865 7.587 -45.107 1.00 65.25 98 ALA A O 1
ATOM 740 N N . PRO A 1 99 ? 10.700 5.403 -44.564 1.00 54.97 99 PRO A N 1
ATOM 741 C CA . PRO A 1 99 ? 12.105 5.143 -44.813 1.00 54.97 99 PRO A CA 1
ATOM 742 C C . PRO A 1 99 ? 12.391 5.463 -46.279 1.00 54.97 99 PRO A C 1
ATOM 744 O O . PRO A 1 99 ? 11.907 4.779 -47.181 1.00 54.97 99 PRO A O 1
ATOM 747 N N . SER A 1 100 ? 13.148 6.534 -46.512 1.00 56.09 100 SER A N 1
ATOM 748 C CA . SER A 1 100 ? 13.740 6.804 -47.812 1.00 56.09 100 SER A CA 1
ATOM 749 C C . SER A 1 100 ? 14.591 5.591 -48.157 1.00 56.09 100 SER A C 1
ATOM 751 O O . SER A 1 100 ? 15.591 5.321 -47.490 1.00 56.09 100 SER A O 1
ATOM 753 N N . ALA A 1 101 ? 14.163 4.828 -49.161 1.00 57.12 101 ALA A N 1
ATOM 754 C CA . ALA A 1 101 ? 14.992 3.791 -49.748 1.00 57.12 101 ALA A CA 1
ATOM 755 C C . ALA A 1 101 ? 16.344 4.426 -50.119 1.00 57.12 101 ALA A C 1
ATOM 757 O O . ALA A 1 101 ? 16.345 5.503 -50.725 1.00 57.12 101 ALA A O 1
ATOM 758 N N . PRO A 1 102 ? 17.490 3.826 -49.754 1.00 51.56 102 PRO A N 1
ATOM 759 C CA . PRO A 1 102 ? 18.762 4.329 -50.230 1.00 51.56 102 PRO A CA 1
ATOM 760 C C . PRO A 1 102 ? 18.778 4.163 -51.749 1.00 51.56 102 PRO A C 1
ATOM 762 O O . PRO A 1 102 ? 18.829 3.051 -52.271 1.00 51.56 102 PRO A O 1
ATOM 765 N N . SER A 1 103 ? 18.726 5.279 -52.469 1.00 61.28 103 SER A N 1
ATOM 766 C CA . SER A 1 103 ? 19.069 5.344 -53.883 1.00 61.28 103 SER A CA 1
ATOM 767 C C . SER A 1 103 ? 20.584 5.168 -54.020 1.00 61.28 103 SER A C 1
ATOM 769 O O . SER A 1 103 ? 21.314 6.121 -54.281 1.00 61.28 103 SER A O 1
ATOM 771 N N . SER A 1 104 ? 21.072 3.955 -53.774 1.00 55.59 104 SER A N 1
ATOM 772 C CA . SER A 1 104 ? 22.396 3.503 -54.191 1.00 55.59 104 SER A CA 1
ATOM 773 C C . SER A 1 104 ? 22.203 2.612 -55.411 1.00 55.59 104 SER A C 1
ATOM 775 O O . SER A 1 104 ? 22.247 1.385 -55.329 1.00 55.59 104 SER A O 1
ATOM 777 N N . ASP A 1 105 ? 21.931 3.258 -56.541 1.00 60.28 105 ASP A N 1
ATOM 778 C CA . ASP A 1 105 ? 21.866 2.642 -57.864 1.00 60.28 105 ASP A CA 1
ATOM 779 C C . ASP A 1 105 ? 23.296 2.412 -58.382 1.00 60.28 105 ASP A C 1
ATOM 781 O O . ASP A 1 105 ? 23.770 2.999 -59.352 1.00 60.28 105 ASP A O 1
ATOM 785 N N . THR A 1 106 ? 24.074 1.640 -57.626 1.00 60.59 106 THR A N 1
ATOM 786 C CA . THR A 1 106 ? 25.357 1.110 -58.085 1.00 60.59 106 THR A CA 1
ATOM 787 C C . THR A 1 106 ? 25.521 -0.277 -57.475 1.00 60.59 106 THR A C 1
ATOM 789 O O . THR A 1 106 ? 25.819 -0.392 -56.283 1.00 60.59 106 THR A O 1
ATOM 792 N N . PRO A 1 107 ? 25.269 -1.352 -58.242 1.00 71.19 107 PRO A N 1
ATOM 793 C CA . PRO A 1 107 ? 25.497 -2.699 -57.749 1.00 71.19 107 PRO A CA 1
ATOM 794 C C . PRO A 1 107 ? 26.988 -2.872 -57.407 1.00 71.19 107 PRO A C 1
ATOM 796 O O . PRO A 1 107 ? 27.844 -2.382 -58.151 1.00 71.19 107 PRO A O 1
ATOM 799 N N . PRO A 1 108 ? 27.327 -3.546 -56.293 1.00 73.31 108 PRO A N 1
ATOM 800 C CA . PRO A 1 108 ? 28.716 -3.759 -55.907 1.00 73.31 108 PRO A CA 1
ATOM 801 C C . PRO A 1 108 ? 29.453 -4.560 -56.985 1.00 73.31 108 PRO A C 1
ATOM 803 O O . PRO A 1 108 ? 28.932 -5.540 -57.522 1.00 73.31 108 PRO A O 1
ATOM 806 N N . THR A 1 109 ? 30.683 -4.150 -57.296 1.00 69.62 109 THR A N 1
ATOM 807 C CA . THR A 1 109 ? 31.524 -4.814 -58.294 1.00 69.62 109 THR A CA 1
ATOM 808 C C . THR A 1 109 ? 31.803 -6.256 -57.850 1.00 69.62 109 THR A C 1
ATOM 810 O O . THR A 1 109 ? 32.330 -6.458 -56.751 1.00 69.62 109 THR A O 1
ATOM 813 N N . PRO A 1 110 ? 31.475 -7.281 -58.657 1.00 72.00 110 PRO A N 1
ATOM 814 C CA . PRO A 1 110 ? 31.684 -8.668 -58.262 1.00 72.00 110 PRO A CA 1
ATOM 815 C C . PRO A 1 110 ? 33.182 -8.951 -58.113 1.00 72.00 110 PRO A C 1
ATOM 817 O O . PRO A 1 110 ? 33.942 -8.876 -59.074 1.00 72.00 110 PRO A O 1
ATOM 820 N N . THR A 1 111 ? 33.617 -9.312 -56.905 1.00 76.06 111 THR A N 1
ATOM 821 C CA . THR A 1 111 ? 35.029 -9.628 -56.610 1.00 76.06 111 THR A CA 1
ATOM 822 C C . THR A 1 111 ? 35.463 -10.972 -57.205 1.00 76.06 111 THR A C 1
ATOM 824 O O . THR A 1 111 ? 36.652 -11.265 -57.296 1.00 76.06 111 THR A O 1
ATOM 827 N N . ARG A 1 112 ? 34.511 -11.815 -57.623 1.00 71.81 112 ARG A N 1
ATOM 828 C CA . ARG A 1 112 ? 34.788 -13.137 -58.188 1.00 71.81 112 ARG A CA 1
ATOM 829 C C . ARG A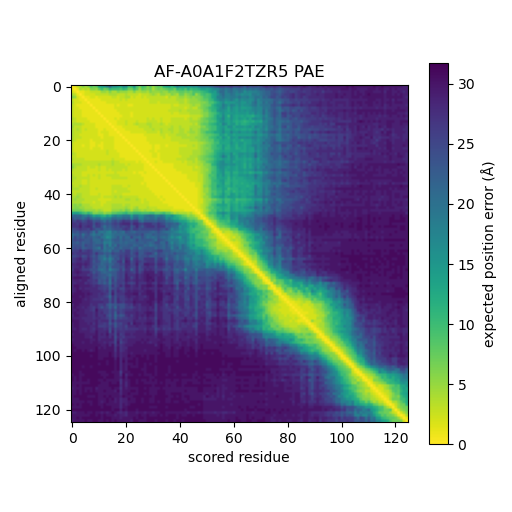 1 112 ? 33.733 -13.509 -59.223 1.00 71.81 112 ARG A C 1
ATOM 831 O O . ARG A 1 112 ? 32.557 -13.622 -58.894 1.00 71.81 112 ARG A O 1
ATOM 838 N N . VAL A 1 113 ? 34.167 -13.749 -60.458 1.00 77.00 113 VAL A N 1
ATOM 839 C CA . VAL A 1 113 ? 33.330 -14.317 -61.522 1.00 77.00 113 VAL A CA 1
ATOM 840 C C . VAL A 1 113 ? 33.765 -15.762 -61.730 1.00 77.00 113 VAL A C 1
ATOM 842 O O . VAL A 1 113 ? 34.873 -16.017 -62.198 1.00 77.00 113 VAL A O 1
ATOM 845 N N . VAL A 1 114 ? 32.911 -16.717 -61.364 1.00 76.44 114 VAL A N 1
ATOM 846 C CA . VAL A 1 114 ? 33.130 -18.136 -61.667 1.00 76.44 114 VAL A CA 1
ATOM 847 C C . VAL A 1 114 ? 32.445 -18.425 -62.998 1.00 76.44 114 VAL A C 1
ATOM 849 O O . VAL A 1 114 ? 31.219 -18.413 -63.083 1.00 76.44 114 VAL A O 1
ATOM 852 N N . LYS A 1 115 ? 33.230 -18.644 -64.057 1.00 77.00 115 LYS A N 1
ATOM 853 C CA . LYS A 1 115 ? 32.704 -19.133 -65.335 1.00 77.00 115 LYS A CA 1
ATOM 854 C C . LYS A 1 115 ? 32.596 -20.650 -65.269 1.00 77.00 115 LYS A C 1
ATOM 856 O O . LYS A 1 115 ? 33.599 -21.328 -65.080 1.00 77.00 115 LYS A O 1
ATOM 861 N N . TYR A 1 116 ? 31.386 -21.165 -65.448 1.00 71.94 116 TYR A N 1
ATOM 862 C CA . TYR A 1 116 ? 31.173 -22.590 -65.655 1.00 71.94 116 TYR A CA 1
ATOM 863 C C . TYR A 1 116 ? 31.549 -22.940 -67.098 1.00 71.94 116 TYR A C 1
ATOM 865 O O . TYR A 1 116 ? 30.931 -22.438 -68.037 1.00 71.94 116 TYR A O 1
ATOM 873 N N . VAL A 1 117 ? 32.576 -23.771 -67.270 1.00 74.31 117 VAL A N 1
ATOM 874 C CA . VAL A 1 117 ? 32.897 -24.407 -68.552 1.00 74.31 117 VAL A CA 1
ATOM 875 C C . VAL A 1 117 ? 32.335 -25.829 -68.485 1.00 74.31 117 VAL A C 1
ATOM 877 O O . VAL A 1 117 ? 32.814 -26.620 -67.669 1.00 74.31 117 VAL A O 1
ATOM 880 N N . PRO A 1 118 ? 31.303 -26.169 -69.278 1.00 68.75 118 PRO A N 1
ATOM 881 C CA . PRO A 1 118 ? 30.755 -27.518 -69.288 1.00 68.75 118 PRO A CA 1
ATOM 882 C C . PRO A 1 118 ? 31.8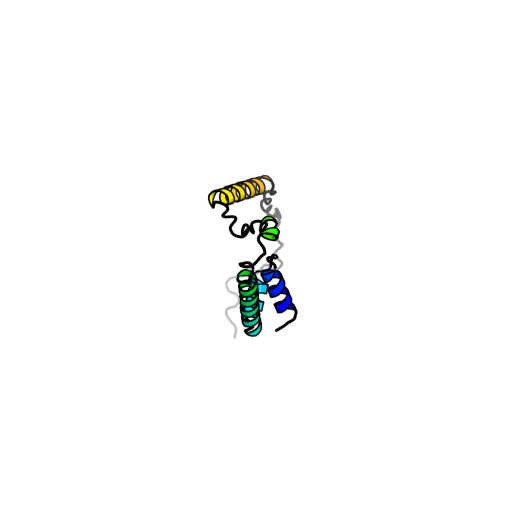30 -28.522 -69.722 1.00 68.75 118 PRO A C 1
ATOM 884 O O . PRO A 1 118 ? 32.403 -28.378 -70.800 1.00 68.75 118 PRO A O 1
ATOM 887 N N . GLY A 1 119 ? 32.077 -29.540 -68.892 1.00 67.19 119 GLY A N 1
ATOM 888 C CA . GLY A 1 119 ? 32.852 -30.725 -69.276 1.00 67.19 119 GLY A CA 1
ATOM 889 C C . GLY A 1 119 ? 34.246 -30.906 -68.666 1.00 67.19 119 GLY A C 1
ATOM 890 O O . GLY A 1 119 ? 34.945 -31.785 -69.155 1.00 67.19 119 GLY A O 1
ATOM 891 N N . VAL A 1 120 ? 34.663 -30.142 -67.643 1.00 63.59 120 VAL A N 1
ATOM 892 C CA . VAL A 1 120 ? 36.075 -30.185 -67.190 1.00 63.59 120 VAL A CA 1
ATOM 893 C C . VAL A 1 120 ? 36.378 -31.000 -65.920 1.00 63.59 120 VAL A C 1
ATOM 895 O O . VAL A 1 120 ? 37.400 -31.660 -65.946 1.00 63.59 120 VAL A O 1
ATOM 898 N N . ASP A 1 121 ? 35.542 -31.111 -64.877 1.00 65.62 121 ASP A N 1
ATOM 899 C CA . ASP A 1 121 ? 35.998 -31.796 -63.637 1.00 65.62 121 ASP A CA 1
ATOM 900 C C . ASP A 1 121 ? 34.953 -32.724 -62.984 1.00 65.62 121 ASP A C 1
ATOM 902 O O . ASP A 1 121 ? 34.434 -32.449 -61.905 1.00 65.62 121 ASP A O 1
ATOM 906 N N . TRP A 1 122 ? 34.642 -33.859 -63.617 1.00 65.88 122 TRP A N 1
ATOM 907 C CA . TRP A 1 122 ? 33.967 -34.993 -62.946 1.00 65.88 122 TRP A CA 1
ATOM 908 C C . TRP A 1 122 ? 34.825 -36.268 -62.904 1.00 65.88 122 TRP A C 1
ATOM 910 O O . TRP A 1 122 ? 34.355 -37.321 -62.480 1.00 65.88 122 TRP A O 1
ATOM 920 N N . GLN A 1 123 ? 36.096 -36.175 -63.298 1.00 60.94 123 GLN A N 1
ATOM 921 C CA . GLN A 1 123 ? 37.067 -37.261 -63.211 1.00 60.94 123 GLN A CA 1
ATOM 922 C C . GLN A 1 123 ? 38.322 -36.745 -62.510 1.00 60.94 123 GLN A C 1
ATOM 924 O O . GLN A 1 123 ? 39.157 -36.111 -63.142 1.00 60.94 123 GLN A O 1
ATOM 929 N N . ASN A 1 124 ? 38.444 -36.985 -61.203 1.00 45.84 124 ASN A N 1
ATOM 930 C CA . ASN A 1 124 ? 39.540 -37.799 -60.672 1.00 45.84 124 ASN A CA 1
ATOM 931 C C . ASN A 1 124 ? 39.434 -37.973 -59.150 1.00 45.84 124 ASN A C 1
ATOM 933 O O . ASN A 1 124 ? 39.146 -37.035 -58.407 1.00 45.84 124 ASN A O 1
ATOM 937 N N . HIS A 1 125 ? 39.629 -39.236 -58.773 1.00 48.34 125 HIS A N 1
ATOM 938 C CA . HIS A 1 125 ? 39.850 -39.772 -57.435 1.00 48.34 125 HIS A CA 1
ATOM 939 C C . HIS A 1 125 ? 41.158 -39.273 -56.815 1.00 48.34 125 HIS A C 1
ATOM 941 O O . HIS A 1 125 ? 42.093 -38.967 -57.591 1.00 48.34 125 HIS A O 1
#

Foldseek 3Di:
DDPQLVVQLVCVLVVHDHDPVSPVVSVVDPVSVVVNVVSVVVVVCVVVDVPVDDDPVCVVVPDPPPVPVPPVVPPVVVVVVVVVVVVVCVVPDDDPDDPDDPPPPDPDDDPDDDDDDPDDDPDDD

Mean predicted aligned error: 20.34 Å

Sequence (125 aa):
MNETHTSVLSAFCDGEPVDPDAFAAALADSLAREALVAFVRVRRAVQTGPEQMLPASLAVMRRPHRPVWRMSIPLPAVAALLLVVLLGAWMVLPRPAAPSAPSSDTPPTPTRVVKYVPGVDWQNH

pLDDT: mean 73.81, std 15.41, range [45.84, 96.75]

Radius of gyration: 35.25 Å; Cα contacts (8 Å, |Δi|>4): 31; chains: 1; bounding box: 61×60×94 Å

Secondary structure (DSSP, 8-state):
--HHHHHHHHHHHHT----HHHHHHHHHSHHHHHHHHHHHHHHHHHHTSGGGG--TTTGGG------GGG----HHHHHHHHHHHHHHHHHHSPPPPP--------PPPPS------TTSSS---